Protein AF-A0A7C5LS44-F1 (afdb_monomer)

Nearest PDB structures (foldseek):
  8p2z-assembly1_C  TM=4.297E-01  e=3.591E+00  Homo sapiens

Foldseek 3Di:
DDDPVNVVVVVVVVLVPDPPDVVAACVVSVVVVVVVQVVVPWDKDWAADPVNSYTDIDTDDDDPPDDDDDDDDDD

Structure (mmCIF, N/CA/C/O backbone):
data_AF-A0A7C5LS44-F1
#
_entry.id   AF-A0A7C5LS44-F1
#
loop_
_atom_site.group_PDB
_atom_site.id
_atom_site.type_symbol
_atom_site.label_atom_id
_atom_site.label_alt_id
_atom_site.label_comp_id
_atom_site.label_asym_id
_atom_site.label_entity_id
_atom_site.label_seq_id
_atom_site.pdbx_PDB_ins_code
_atom_site.Cartn_x
_atom_site.Cartn_y
_atom_site.Cartn_z
_atom_site.occupancy
_atom_site.B_iso_or_equiv
_atom_site.auth_seq_id
_atom_site.auth_comp_id
_atom_site.auth_asym_id
_atom_site.auth_atom_id
_atom_site.pdbx_PDB_model_num
ATOM 1 N N . MET A 1 1 ? -18.878 11.938 -19.246 1.00 44.00 1 MET A N 1
ATOM 2 C CA . MET A 1 1 ? -17.670 12.778 -19.380 1.00 44.00 1 MET A CA 1
ATOM 3 C C . MET A 1 1 ? -16.788 12.419 -18.198 1.00 44.00 1 MET A C 1
ATOM 5 O O . MET A 1 1 ? -17.166 12.731 -17.083 1.00 44.00 1 MET A O 1
ATOM 9 N N . ASN A 1 2 ? -15.745 11.618 -18.409 1.00 51.16 2 ASN A N 1
ATOM 10 C CA . ASN A 1 2 ? -14.856 11.176 -17.336 1.00 51.16 2 ASN A CA 1
ATOM 11 C C . ASN A 1 2 ? -13.599 12.046 -17.424 1.00 51.16 2 ASN A C 1
ATOM 13 O O . ASN A 1 2 ? -12.670 11.698 -18.151 1.00 51.16 2 ASN A O 1
ATOM 17 N N . ASP A 1 3 ? -13.638 13.234 -16.820 1.00 70.50 3 ASP A N 1
ATOM 18 C CA . ASP A 1 3 ? -12.433 14.051 -16.698 1.00 70.50 3 ASP A CA 1
ATOM 19 C C . ASP A 1 3 ? -11.549 13.490 -15.568 1.00 70.50 3 ASP A C 1
ATOM 21 O O . ASP A 1 3 ? -12.006 12.748 -14.692 1.00 70.50 3 ASP A O 1
ATOM 25 N N . ALA A 1 4 ? -10.248 13.773 -15.619 1.00 65.31 4 ALA A N 1
ATOM 26 C CA . ALA A 1 4 ? -9.292 13.265 -14.633 1.00 65.31 4 ALA A CA 1
ATOM 27 C C . ALA A 1 4 ? -9.598 13.750 -13.198 1.00 65.31 4 ALA A C 1
ATOM 29 O O . ALA A 1 4 ? -9.191 13.112 -12.223 1.00 65.31 4 ALA A O 1
ATOM 30 N N . SER A 1 5 ? -10.344 14.848 -13.063 1.00 74.94 5 SER A N 1
ATOM 31 C CA . SER A 1 5 ? -10.743 15.443 -11.790 1.00 74.94 5 SER A CA 1
ATOM 32 C C . SER A 1 5 ? -11.797 14.584 -11.085 1.00 74.94 5 SER A C 1
ATOM 34 O O . SER A 1 5 ? -11.664 14.323 -9.892 1.00 74.94 5 SER A O 1
ATOM 36 N N . GLY A 1 6 ? -12.786 14.064 -11.820 1.00 82.88 6 GLY A N 1
ATOM 37 C CA . GLY A 1 6 ? -13.821 13.173 -11.288 1.00 82.88 6 GLY A CA 1
ATOM 38 C C . GLY A 1 6 ? -13.249 11.878 -10.708 1.00 82.88 6 GLY A C 1
ATOM 39 O O . GLY A 1 6 ? -13.536 11.533 -9.565 1.00 82.88 6 GLY A O 1
ATOM 40 N N . GLN A 1 7 ? -12.343 11.214 -11.436 1.00 84.88 7 GLN A N 1
ATOM 41 C CA . GLN A 1 7 ? -11.680 9.999 -10.933 1.00 84.88 7 GLN A CA 1
ATOM 42 C C . GLN A 1 7 ? -10.810 10.270 -9.702 1.00 84.88 7 GLN A C 1
ATOM 44 O O . GLN A 1 7 ? -10.738 9.448 -8.788 1.00 84.88 7 GLN A O 1
ATOM 49 N N . THR A 1 8 ? -10.145 11.428 -9.668 1.00 90.38 8 THR A N 1
ATOM 50 C CA . THR A 1 8 ? -9.341 11.833 -8.511 1.00 90.38 8 THR A CA 1
ATOM 51 C C . THR A 1 8 ? -10.228 12.004 -7.280 1.00 90.38 8 THR A C 1
ATOM 53 O O . THR A 1 8 ? -9.905 11.473 -6.219 1.00 90.38 8 THR A O 1
ATOM 56 N N . LEU A 1 9 ? -11.371 12.682 -7.423 1.00 93.75 9 LEU A N 1
ATOM 57 C CA . LEU A 1 9 ? -12.332 12.862 -6.335 1.00 93.75 9 LEU A CA 1
ATOM 58 C C . LEU A 1 9 ? -12.912 11.528 -5.851 1.00 93.75 9 LEU A C 1
ATOM 60 O O . LEU A 1 9 ? -12.992 11.324 -4.643 1.00 93.75 9 LEU A O 1
ATOM 64 N N . ASP A 1 10 ? -13.226 10.594 -6.750 1.00 92.62 10 ASP A N 1
ATOM 65 C CA . ASP A 1 10 ? -13.706 9.257 -6.376 1.00 92.62 10 ASP A CA 1
ATOM 66 C C . ASP A 1 10 ? -12.665 8.468 -5.568 1.00 92.62 10 ASP A C 1
ATOM 68 O O . ASP A 1 10 ? -12.999 7.775 -4.602 1.00 92.62 10 ASP A O 1
ATOM 72 N N . HIS A 1 11 ? -11.386 8.566 -5.942 1.00 90.38 11 HIS A N 1
ATOM 73 C CA . HIS A 1 11 ? -10.305 7.939 -5.186 1.00 90.38 11 HIS A CA 1
ATOM 74 C C . HIS A 1 11 ? -10.115 8.588 -3.822 1.00 90.38 11 HIS A C 1
ATOM 76 O O . HIS A 1 11 ? -10.037 7.870 -2.827 1.00 90.38 11 HIS A O 1
ATOM 82 N N . LEU A 1 12 ? -10.102 9.920 -3.758 1.00 91.50 12 LEU A N 1
ATOM 83 C CA . LEU A 1 12 ? -9.999 10.642 -2.495 1.00 91.50 12 LEU A CA 1
ATOM 84 C C . LEU A 1 12 ? -11.172 10.309 -1.571 1.00 91.50 12 LEU A C 1
ATOM 86 O O . LEU A 1 12 ? -10.934 9.964 -0.420 1.00 91.50 12 LEU A O 1
ATOM 90 N N . ALA A 1 13 ? -12.408 10.308 -2.080 1.00 93.06 13 ALA A N 1
ATOM 91 C CA . ALA A 1 13 ? -13.606 9.969 -1.315 1.00 93.06 13 ALA A CA 1
ATOM 92 C C . ALA A 1 13 ? -13.520 8.571 -0.685 1.00 93.06 13 ALA A C 1
ATOM 94 O O . ALA A 1 13 ? -13.869 8.394 0.479 1.00 93.06 13 ALA A O 1
ATOM 95 N N . ARG A 1 14 ? -13.007 7.578 -1.425 1.00 91.44 14 ARG A N 1
ATOM 96 C CA . ARG A 1 14 ? -12.789 6.224 -0.889 1.00 91.44 14 ARG A CA 1
ATOM 97 C C . ARG A 1 14 ? -11.682 6.190 0.159 1.00 91.44 14 ARG A C 1
ATOM 99 O O . ARG A 1 14 ? -11.854 5.544 1.183 1.00 91.44 14 ARG A O 1
ATOM 106 N N . LEU A 1 15 ? -10.562 6.869 -0.089 1.00 91.69 15 LEU A N 1
ATOM 107 C CA . LEU A 1 15 ? -9.415 6.876 0.823 1.00 91.69 15 LEU A CA 1
ATOM 108 C C . LEU A 1 15 ? -9.756 7.537 2.166 1.00 91.69 15 LEU A C 1
ATOM 110 O O . LEU A 1 15 ? -9.393 6.997 3.206 1.00 91.69 15 LEU A O 1
ATOM 114 N N . VAL A 1 16 ? -10.497 8.650 2.159 1.00 90.56 16 VAL A N 1
ATOM 115 C CA . VAL A 1 16 ? -10.897 9.351 3.396 1.00 90.56 16 VAL A CA 1
ATOM 116 C C . VAL A 1 16 ? -12.056 8.678 4.138 1.00 90.56 16 VAL A C 1
ATOM 118 O O . VAL A 1 16 ? -12.337 9.043 5.274 1.00 90.56 16 VAL A O 1
ATOM 121 N N . ALA A 1 17 ? -12.739 7.709 3.519 1.00 91.94 17 ALA A N 1
ATOM 122 C CA . ALA A 1 17 ? -13.812 6.950 4.163 1.00 91.94 17 ALA A CA 1
ATOM 123 C C . ALA A 1 17 ? -13.292 5.850 5.106 1.00 91.94 17 ALA A C 1
ATOM 125 O O . ALA A 1 17 ? -14.060 5.332 5.918 1.00 91.94 17 ALA A O 1
ATOM 126 N N . PHE A 1 18 ? -12.009 5.482 5.016 1.00 90.69 18 PHE A N 1
ATOM 127 C CA . PHE A 1 18 ? -11.398 4.577 5.986 1.00 90.69 18 PHE A CA 1
ATOM 128 C C . PHE A 1 18 ? -11.131 5.321 7.302 1.00 90.69 18 PHE A C 1
ATOM 130 O O . PHE A 1 18 ? -10.599 6.432 7.269 1.00 90.69 18 PHE A O 1
ATOM 137 N N . PRO A 1 19 ? -11.449 4.728 8.467 1.00 80.62 19 PRO A N 1
ATOM 138 C CA . PRO A 1 19 ? -11.103 5.328 9.748 1.00 80.62 19 PRO A CA 1
ATOM 139 C C . PRO A 1 19 ? -9.576 5.423 9.870 1.00 80.62 19 PRO A C 1
ATOM 141 O O . PRO A 1 19 ? -8.881 4.412 9.898 1.00 80.62 19 PRO A O 1
ATOM 144 N N . SER A 1 20 ? -9.051 6.647 9.925 1.00 64.81 20 SER A N 1
ATOM 145 C CA . SER A 1 20 ? -7.613 6.943 10.018 1.00 64.81 20 SER A CA 1
ATOM 146 C C . SER A 1 20 ? -7.181 7.370 11.425 1.00 64.81 20 SER A C 1
ATOM 148 O O . SER A 1 20 ? -6.148 8.014 11.612 1.00 64.81 20 SER A O 1
ATOM 150 N N . VAL A 1 21 ? -7.955 7.007 12.453 1.00 76.00 21 VAL A N 1
ATOM 151 C CA . VAL A 1 21 ? -7.557 7.240 13.845 1.00 76.00 21 VAL A CA 1
ATOM 152 C C . VAL A 1 21 ? -6.286 6.438 14.115 1.00 76.00 21 VAL A C 1
ATOM 154 O O . VAL A 1 21 ? -6.263 5.220 13.985 1.00 76.00 21 VAL A O 1
ATOM 157 N N . SER A 1 22 ? -5.205 7.121 14.498 1.00 70.12 22 SER A N 1
ATOM 158 C CA . SER A 1 22 ? -3.879 6.503 14.645 1.00 70.12 22 SER A CA 1
ATOM 159 C C . SER A 1 22 ? -3.833 5.354 15.667 1.00 70.12 22 SER A C 1
ATOM 161 O O . SER A 1 22 ? -2.959 4.499 15.579 1.00 70.12 22 SER A O 1
ATOM 163 N N . ALA A 1 23 ? -4.781 5.263 16.601 1.00 74.69 23 ALA A N 1
ATOM 164 C CA . ALA A 1 23 ? -4.883 4.121 17.514 1.00 74.69 23 ALA A CA 1
ATOM 165 C C . ALA A 1 23 ? -5.430 2.845 16.842 1.00 74.69 23 ALA A C 1
ATOM 167 O O . ALA A 1 23 ? -5.142 1.741 17.302 1.00 74.69 23 ALA A O 1
ATOM 168 N N . ASP A 1 24 ? -6.167 2.988 15.742 1.00 83.00 24 ASP A N 1
ATOM 169 C CA . ASP A 1 24 ? -6.883 1.895 15.099 1.00 83.00 24 ASP A CA 1
ATOM 170 C C . ASP A 1 24 ? -6.050 1.233 13.999 1.00 83.00 24 ASP A C 1
ATOM 172 O O . ASP A 1 24 ? -5.048 1.762 13.496 1.00 83.00 24 ASP A O 1
ATOM 176 N N . SER A 1 25 ? -6.465 0.029 13.620 1.00 89.38 25 SER A N 1
ATOM 177 C CA . SER A 1 25 ? -5.836 -0.698 12.526 1.00 89.38 25 SER A CA 1
ATOM 178 C C . SER A 1 25 ? -6.048 0.014 11.187 1.00 89.38 25 SER A C 1
ATOM 180 O O . SER A 1 25 ? -7.172 0.379 10.851 1.00 89.38 25 SER A O 1
ATOM 182 N N . ASN A 1 26 ? -4.988 0.141 10.380 1.00 93.00 26 ASN A N 1
ATOM 183 C CA . ASN A 1 26 ? -5.091 0.673 9.014 1.00 93.00 26 ASN A CA 1
ATOM 184 C C . ASN A 1 26 ? -5.192 -0.428 7.939 1.00 93.00 26 ASN A C 1
ATOM 186 O O . ASN A 1 26 ? -5.137 -0.129 6.746 1.00 93.00 26 ASN A O 1
ATOM 190 N N . LEU A 1 27 ? -5.336 -1.700 8.330 1.00 94.31 27 LEU A N 1
ATOM 191 C CA . LEU A 1 27 ? -5.222 -2.828 7.400 1.00 94.31 27 LEU A CA 1
ATOM 192 C C . LEU A 1 27 ? -6.285 -2.805 6.296 1.00 94.31 27 LEU A C 1
ATOM 194 O O . LEU A 1 27 ? -5.959 -3.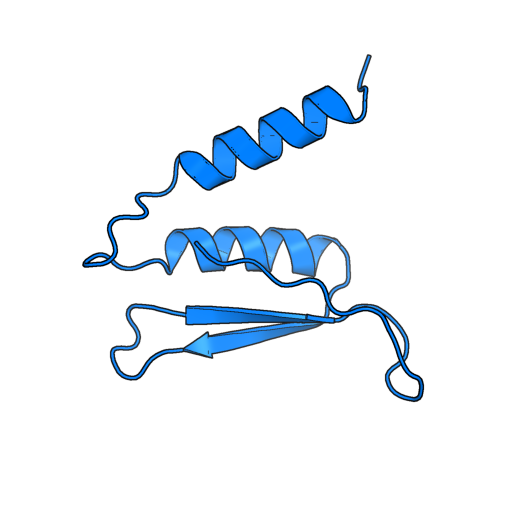115 5.158 1.00 94.31 27 LEU A O 1
ATOM 198 N N . ALA A 1 28 ? -7.508 -2.349 6.583 1.00 93.25 28 ALA A N 1
ATOM 199 C CA . ALA A 1 28 ? -8.556 -2.221 5.566 1.00 93.25 28 ALA A CA 1
ATOM 200 C C . ALA A 1 28 ? -8.183 -1.216 4.456 1.00 93.25 28 ALA A C 1
ATOM 202 O O . ALA A 1 28 ? -8.421 -1.470 3.273 1.00 93.25 28 ALA A O 1
ATOM 203 N N . LEU A 1 29 ? -7.548 -0.097 4.826 1.00 94.12 29 LEU A N 1
ATOM 204 C CA . LEU A 1 29 ? -7.008 0.870 3.868 1.00 94.12 29 LEU A CA 1
ATOM 205 C C . LEU A 1 29 ? -5.858 0.249 3.062 1.00 94.12 29 LEU A C 1
ATOM 207 O O . LEU A 1 29 ? -5.803 0.395 1.841 1.00 94.12 29 LEU A O 1
ATOM 211 N N . ILE A 1 30 ? -4.965 -0.484 3.730 1.00 95.56 30 ILE A N 1
ATOM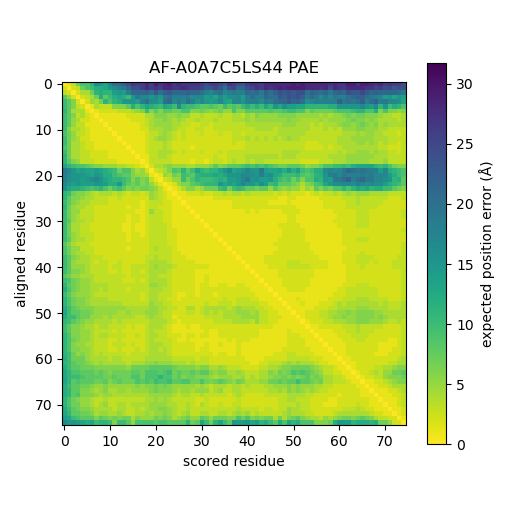 212 C CA . ILE A 1 30 ? -3.837 -1.173 3.091 1.00 95.56 30 ILE A CA 1
ATOM 213 C C . ILE A 1 30 ? -4.313 -2.232 2.093 1.00 95.56 30 ILE A C 1
ATOM 215 O O . ILE A 1 30 ? -3.782 -2.302 0.985 1.00 95.56 30 ILE A O 1
ATOM 219 N N . ASP A 1 31 ? -5.336 -3.013 2.439 1.00 95.88 31 ASP A N 1
ATOM 220 C CA . ASP A 1 31 ? -5.951 -4.006 1.558 1.00 95.88 31 ASP A CA 1
ATOM 221 C C . ASP A 1 31 ? -6.503 -3.350 0.290 1.00 95.88 31 ASP A C 1
ATOM 223 O O . ASP A 1 31 ? -6.224 -3.805 -0.824 1.00 95.88 31 ASP A O 1
ATOM 227 N N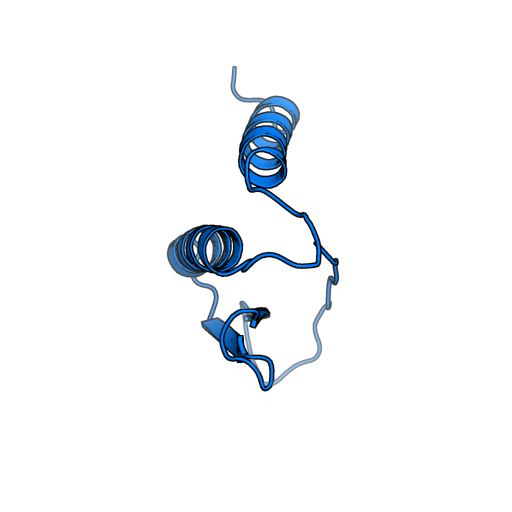 . TYR A 1 32 ? -7.223 -2.237 0.450 1.00 95.56 32 TYR A N 1
ATOM 228 C CA . TYR A 1 32 ? -7.777 -1.480 -0.667 1.00 95.56 32 TYR A CA 1
ATOM 229 C C . TYR A 1 32 ? -6.687 -0.926 -1.595 1.00 95.56 32 TYR A C 1
ATOM 231 O O . TYR A 1 32 ? -6.743 -1.137 -2.810 1.00 95.56 32 TYR A O 1
ATOM 239 N N . VAL A 1 33 ? -5.678 -0.243 -1.041 1.00 95.75 33 VAL A N 1
ATOM 240 C CA . VAL A 1 33 ? -4.596 0.361 -1.838 1.00 95.75 33 VAL A CA 1
ATOM 241 C C . VAL A 1 33 ? -3.758 -0.717 -2.525 1.00 95.75 33 VAL A C 1
ATOM 243 O O . VAL A 1 33 ? -3.433 -0.577 -3.705 1.00 95.75 33 VAL A O 1
ATOM 246 N N . GLN A 1 34 ? -3.460 -1.826 -1.841 1.00 97.50 34 GLN A N 1
ATOM 247 C CA . GLN A 1 34 ? -2.749 -2.947 -2.450 1.00 97.50 34 GLN A CA 1
ATOM 248 C C . GLN A 1 34 ? -3.523 -3.510 -3.645 1.00 97.50 34 GLN A C 1
ATOM 250 O O . GLN A 1 34 ? -2.944 -3.644 -4.723 1.00 97.50 34 GLN A O 1
ATOM 255 N N . ALA A 1 35 ? -4.815 -3.814 -3.481 1.00 97.44 35 ALA A N 1
ATOM 256 C CA . ALA A 1 35 ? -5.633 -4.354 -4.565 1.00 97.44 35 ALA A CA 1
ATOM 257 C C . ALA A 1 35 ? -5.697 -3.384 -5.757 1.00 97.44 35 ALA A C 1
ATOM 259 O O . ALA A 1 35 ? -5.567 -3.794 -6.913 1.00 97.44 35 ALA A O 1
ATOM 260 N N . PHE A 1 36 ? -5.831 -2.084 -5.480 1.00 96.06 36 PHE A N 1
ATOM 261 C CA . PHE A 1 36 ? -5.849 -1.036 -6.498 1.00 96.06 36 PHE A CA 1
ATOM 262 C C . PHE A 1 36 ? -4.556 -0.977 -7.329 1.00 96.06 36 PHE A C 1
ATOM 264 O O . PHE A 1 36 ? -4.621 -0.827 -8.556 1.00 96.06 36 PHE A O 1
ATOM 271 N N . LEU A 1 37 ? -3.398 -1.090 -6.671 1.00 96.88 37 LEU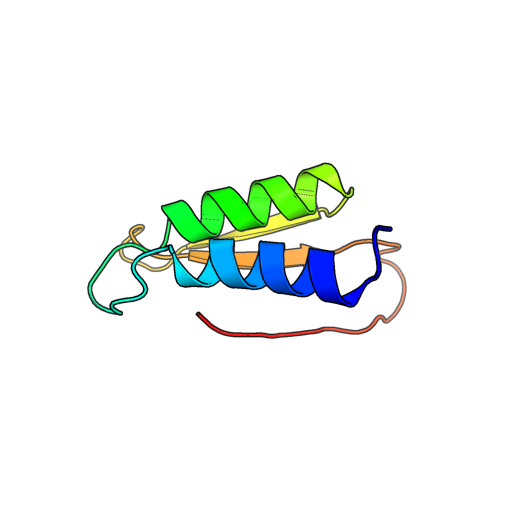 A N 1
ATOM 272 C CA . LEU A 1 37 ? -2.074 -1.056 -7.296 1.00 96.88 37 LEU A CA 1
ATOM 273 C C . LEU A 1 37 ? -1.763 -2.357 -8.049 1.00 96.88 37 LEU A C 1
ATOM 275 O O . LEU A 1 37 ? -1.315 -2.310 -9.195 1.00 96.88 37 LEU A O 1
ATOM 279 N N . GLN A 1 38 ? -2.061 -3.516 -7.457 1.00 98.12 38 GLN A N 1
ATOM 280 C CA . GLN A 1 38 ? -1.862 -4.824 -8.094 1.00 98.12 38 GLN A CA 1
ATOM 281 C C . GLN A 1 38 ? -2.689 -4.961 -9.377 1.00 98.12 38 GLN A C 1
ATOM 283 O O . GLN A 1 38 ? -2.169 -5.409 -10.397 1.00 98.12 38 GLN A O 1
ATOM 288 N N . ALA A 1 39 ? -3.936 -4.473 -9.378 1.00 97.56 39 ALA A N 1
ATOM 289 C CA . ALA A 1 39 ? -4.779 -4.432 -10.576 1.00 97.56 39 ALA A CA 1
ATOM 290 C C . ALA A 1 39 ? -4.189 -3.581 -11.723 1.00 97.56 39 ALA A C 1
ATOM 292 O O . ALA A 1 39 ? -4.656 -3.667 -12.856 1.00 97.56 39 ALA A O 1
ATOM 293 N N . ARG A 1 40 ? -3.171 -2.755 -11.444 1.00 96.88 40 ARG A N 1
ATOM 294 C CA . ARG A 1 40 ? -2.463 -1.897 -12.408 1.00 96.88 40 ARG A CA 1
ATOM 295 C C . ARG A 1 40 ? -1.036 -2.366 -12.704 1.00 96.88 40 ARG A C 1
ATOM 297 O O . ARG A 1 40 ? -0.285 -1.637 -13.342 1.00 96.88 40 ARG A O 1
ATOM 304 N N . GLY A 1 41 ? -0.667 -3.571 -12.268 1.00 97.38 41 GLY A N 1
ATOM 305 C CA . GLY A 1 41 ? 0.623 -4.185 -12.591 1.00 97.38 41 GLY A CA 1
ATOM 306 C C . GLY A 1 41 ? 1.784 -3.748 -11.699 1.00 97.38 41 GLY A C 1
ATOM 307 O O . GLY A 1 41 ? 2.938 -3.937 -12.076 1.00 97.38 41 GLY A O 1
ATOM 308 N N . PHE A 1 42 ? 1.503 -3.169 -10.530 1.00 98.12 42 PHE A N 1
ATOM 309 C CA . PHE A 1 42 ? 2.541 -2.926 -9.533 1.00 98.12 42 PHE A CA 1
ATOM 310 C C . PHE A 1 42 ? 2.911 -4.223 -8.805 1.00 98.12 42 PHE A C 1
ATOM 312 O O . PHE A 1 42 ? 2.039 -4.982 -8.376 1.00 98.12 42 PHE A O 1
ATOM 319 N N . GLU A 1 43 ? 4.206 -4.417 -8.582 1.00 97.75 43 GLU A N 1
ATOM 320 C CA . GLU A 1 43 ? 4.716 -5.282 -7.523 1.00 97.75 43 GLU A CA 1
ATOM 321 C C . GLU A 1 43 ? 4.561 -4.533 -6.194 1.00 97.75 43 GLU A C 1
ATOM 323 O O . GLU A 1 43 ? 5.031 -3.401 -6.061 1.00 97.75 43 GLU A O 1
ATOM 328 N N . VAL A 1 44 ? 3.852 -5.122 -5.228 1.00 98.19 44 VAL A N 1
ATOM 329 C CA . VAL A 1 44 ? 3.497 -4.462 -3.964 1.00 98.19 44 VAL A CA 1
ATOM 330 C C . VAL A 1 44 ? 3.999 -5.285 -2.784 1.00 98.19 44 VAL A C 1
ATOM 332 O O . VAL A 1 44 ? 3.655 -6.457 -2.648 1.00 98.19 44 VAL A O 1
ATOM 335 N N . HIS A 1 45 ? 4.753 -4.641 -1.898 1.00 97.56 45 HIS A N 1
ATOM 336 C CA . HIS A 1 45 ? 5.244 -5.201 -0.646 1.00 97.56 45 HIS A CA 1
ATOM 337 C C . HIS A 1 45 ? 4.579 -4.505 0.541 1.00 97.56 45 HIS A C 1
ATOM 339 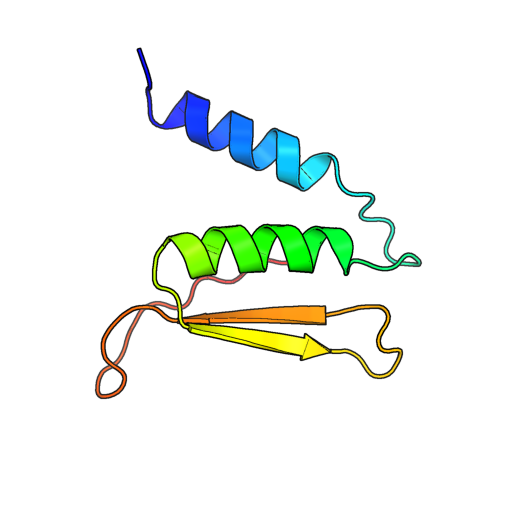O O . HIS A 1 45 ? 4.600 -3.276 0.646 1.00 97.56 45 HIS A O 1
ATOM 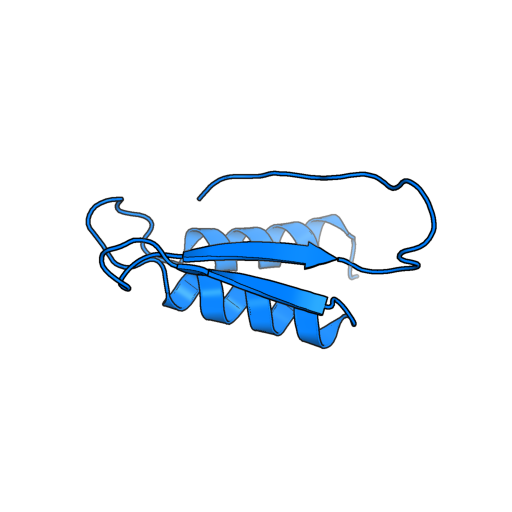345 N N . ARG A 1 46 ? 4.017 -5.297 1.461 1.00 97.00 46 ARG A N 1
ATOM 346 C CA . ARG A 1 46 ? 3.567 -4.802 2.766 1.00 97.00 46 ARG A CA 1
ATOM 347 C C . ARG A 1 46 ? 4.744 -4.675 3.714 1.00 97.00 46 ARG A C 1
ATOM 349 O O . ARG A 1 46 ? 5.585 -5.565 3.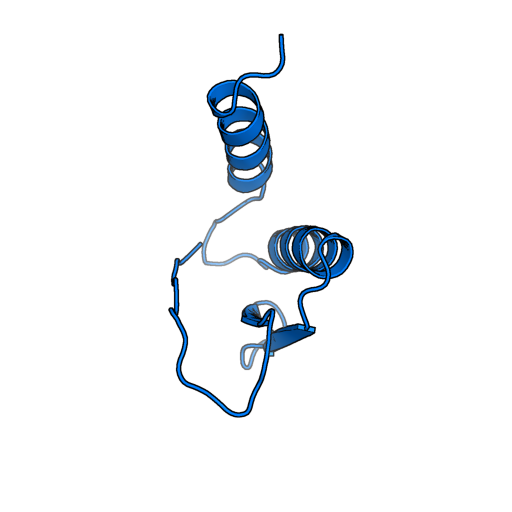784 1.00 97.00 46 ARG A O 1
ATOM 356 N N . ILE A 1 47 ? 4.739 -3.597 4.483 1.00 97.06 47 ILE A N 1
ATOM 357 C CA . ILE A 1 47 ? 5.699 -3.340 5.552 1.00 97.06 47 ILE A CA 1
ATOM 358 C C . ILE A 1 47 ? 4.895 -3.300 6.857 1.00 97.06 47 ILE A C 1
ATOM 360 O O . ILE A 1 47 ? 4.373 -2.236 7.195 1.00 97.06 47 ILE A O 1
ATOM 364 N N . PRO A 1 48 ? 4.691 -4.444 7.534 1.00 96.25 48 PRO A N 1
ATOM 365 C CA . PRO A 1 48 ? 3.938 -4.487 8.782 1.00 96.25 48 PRO A CA 1
ATOM 366 C C . PRO A 1 48 ? 4.710 -3.806 9.916 1.00 96.25 48 PRO A C 1
ATOM 368 O O . PRO A 1 48 ? 5.943 -3.818 9.940 1.00 96.25 48 PRO A O 1
ATOM 371 N N . ASP A 1 49 ? 3.982 -3.228 10.867 1.00 94.44 49 ASP A N 1
ATOM 372 C CA . ASP A 1 49 ? 4.552 -2.797 12.139 1.00 94.44 49 ASP A CA 1
ATOM 373 C C . ASP A 1 49 ? 4.728 -3.983 13.106 1.00 94.44 49 ASP A C 1
ATOM 375 O O . ASP A 1 49 ? 4.352 -5.121 12.820 1.00 94.44 49 ASP A O 1
ATOM 379 N N . ALA A 1 50 ? 5.296 -3.719 14.285 1.00 95.56 50 ALA A N 1
ATOM 380 C CA . ALA A 1 50 ? 5.505 -4.753 15.299 1.00 95.56 50 ALA A CA 1
ATOM 381 C C . ALA A 1 50 ? 4.195 -5.294 15.904 1.00 95.56 50 ALA A C 1
ATOM 383 O O . ALA A 1 50 ? 4.193 -6.389 16.461 1.00 95.56 50 ALA A O 1
ATOM 384 N N . THR A 1 51 ? 3.095 -4.534 15.822 1.00 93.25 51 THR A N 1
ATOM 385 C CA . THR A 1 51 ? 1.789 -4.956 16.351 1.00 93.25 51 THR A CA 1
ATOM 386 C C . THR A 1 51 ? 1.035 -5.860 15.378 1.00 93.25 51 THR A C 1
ATOM 388 O O . THR A 1 51 ? 0.138 -6.590 15.788 1.00 93.25 51 THR A O 1
ATOM 391 N N . GLY A 1 52 ? 1.377 -5.807 14.087 1.00 92.56 52 GLY A N 1
ATOM 392 C CA . GLY A 1 52 ? 0.638 -6.458 13.012 1.00 92.56 52 GLY A CA 1
ATOM 393 C C . GLY A 1 52 ? -0.700 -5.785 12.701 1.00 92.56 52 GLY A C 1
ATOM 394 O O . GLY A 1 52 ? -1.394 -6.218 11.786 1.00 92.56 52 GLY A O 1
ATOM 395 N N . HIS A 1 53 ? -1.079 -4.732 13.431 1.00 92.19 53 HIS A N 1
ATOM 396 C CA . HIS A 1 53 ? -2.333 -4.007 13.225 1.00 92.19 53 HIS A CA 1
ATOM 397 C C . HIS A 1 53 ? -2.167 -2.843 12.254 1.00 92.19 53 HIS A C 1
ATOM 399 O O . HIS A 1 53 ? -3.168 -2.267 11.816 1.00 92.19 53 HIS A O 1
ATOM 405 N N . LYS A 1 54 ? -0.927 -2.491 11.905 1.00 92.69 54 LYS A N 1
ATOM 406 C CA . LYS A 1 54 ? -0.634 -1.468 10.912 1.00 92.69 54 LYS A CA 1
ATOM 407 C C . LYS A 1 54 ? 0.345 -1.979 9.875 1.00 92.69 54 LYS A C 1
ATOM 409 O O . LYS A 1 54 ? 1.198 -2.820 10.145 1.00 92.69 54 LYS A O 1
ATOM 414 N N . ALA A 1 55 ? 0.245 -1.422 8.680 1.00 95.56 55 ALA A N 1
ATOM 415 C CA . ALA A 1 55 ? 1.240 -1.622 7.647 1.00 95.56 55 ALA A CA 1
ATOM 416 C C . ALA A 1 55 ? 1.415 -0.360 6.802 1.00 95.56 55 ALA A C 1
ATOM 418 O O . ALA A 1 55 ? 0.507 0.463 6.691 1.00 95.56 55 ALA A O 1
ATOM 419 N N . GLY A 1 56 ? 2.590 -0.227 6.196 1.00 95.50 56 GLY A N 1
ATOM 420 C CA . GLY A 1 56 ? 2.818 0.603 5.018 1.00 95.50 56 GLY A CA 1
ATOM 421 C C . GLY A 1 56 ? 2.861 -0.248 3.748 1.00 95.50 56 GLY A C 1
ATOM 422 O O . GLY A 1 56 ? 2.891 -1.481 3.808 1.00 95.50 56 GLY A O 1
ATOM 423 N N . LEU A 1 57 ? 2.904 0.414 2.592 1.00 97.06 57 LEU A N 1
ATOM 424 C CA . LEU A 1 57 ? 3.096 -0.227 1.293 1.00 97.06 57 LEU A CA 1
ATOM 425 C C . LEU A 1 57 ? 4.310 0.367 0.581 1.00 97.06 57 LEU A C 1
ATOM 427 O O . LEU A 1 57 ? 4.457 1.584 0.502 1.00 97.06 57 LEU A O 1
ATOM 431 N N . PHE A 1 58 ? 5.134 -0.503 0.006 1.00 97.19 58 PHE A N 1
ATOM 432 C CA . PHE A 1 58 ? 6.103 -0.149 -1.022 1.00 97.19 58 PHE A CA 1
ATOM 433 C C . PHE A 1 58 ? 5.654 -0.784 -2.334 1.00 97.19 58 PHE A C 1
ATOM 435 O O . PHE A 1 58 ? 5.508 -2.002 -2.412 1.00 97.19 58 PHE A O 1
ATOM 442 N N . ALA A 1 59 ? 5.403 0.034 -3.352 1.00 97.62 59 ALA A N 1
ATOM 443 C CA . ALA A 1 59 ? 4.901 -0.429 -4.637 1.00 97.62 59 ALA A CA 1
ATOM 444 C C . ALA A 1 59 ? 5.792 0.061 -5.772 1.00 97.62 59 ALA A C 1
ATOM 446 O O . ALA A 1 59 ? 6.139 1.241 -5.837 1.00 97.62 59 ALA A O 1
ATOM 447 N N . ARG A 1 60 ? 6.134 -0.843 -6.687 1.00 97.00 60 ARG A N 1
ATOM 448 C CA . ARG A 1 60 ? 7.001 -0.564 -7.826 1.00 97.00 60 ARG A CA 1
ATOM 449 C C . ARG A 1 60 ? 6.352 -1.022 -9.125 1.00 97.00 60 ARG A C 1
ATOM 451 O O . ARG A 1 60 ? 5.762 -2.093 -9.198 1.00 97.00 60 ARG A O 1
ATOM 458 N N . ILE A 1 61 ? 6.514 -0.213 -10.166 1.00 96.94 61 ILE A N 1
ATOM 459 C CA . ILE A 1 61 ? 6.190 -0.566 -11.548 1.00 96.94 61 ILE A CA 1
ATOM 460 C C . ILE A 1 61 ? 7.379 -0.202 -12.439 1.00 96.94 61 ILE A C 1
ATOM 462 O O . ILE A 1 61 ? 8.034 0.818 -12.223 1.00 96.94 61 ILE A O 1
ATOM 466 N N . GLY A 1 62 ? 7.671 -1.045 -13.428 1.00 95.19 62 GLY A N 1
ATOM 467 C CA . GLY A 1 62 ? 8.767 -0.836 -14.375 1.00 95.19 62 GLY A CA 1
ATOM 468 C C . GLY A 1 62 ? 10.094 -1.533 -14.018 1.00 95.19 62 GLY A C 1
ATOM 469 O O . GLY A 1 62 ? 10.176 -2.297 -13.048 1.00 95.19 62 GLY A O 1
ATOM 470 N N . PRO A 1 63 ? 11.142 -1.312 -14.835 1.00 93.94 63 PRO A N 1
ATOM 471 C CA . PRO A 1 63 ? 12.410 -2.045 -14.764 1.00 93.94 63 PRO A CA 1
ATOM 472 C C . PRO A 1 63 ? 13.153 -1.853 -13.435 1.00 93.94 63 PRO A C 1
ATOM 474 O O . PRO A 1 63 ? 13.041 -0.807 -12.801 1.00 93.94 63 PRO A O 1
ATOM 477 N N . GLY A 1 64 ? 13.899 -2.873 -13.001 1.00 91.56 64 GLY A N 1
ATOM 478 C CA . GLY A 1 64 ? 14.626 -2.873 -11.714 1.00 91.56 64 GLY A CA 1
ATOM 479 C C . GLY A 1 64 ? 16.113 -2.599 -11.827 1.00 91.56 64 GLY A C 1
ATOM 480 O O . GLY A 1 64 ? 16.818 -2.601 -10.828 1.00 91.56 64 GLY A O 1
ATOM 481 N N . ASP A 1 65 ? 16.573 -2.393 -13.052 1.00 95.00 65 ASP A N 1
ATOM 482 C CA . ASP A 1 65 ? 17.965 -2.230 -13.448 1.00 95.00 65 ASP A CA 1
ATOM 483 C C . ASP A 1 65 ? 18.360 -0.757 -13.627 1.00 95.00 65 ASP A C 1
ATOM 485 O O . ASP A 1 65 ? 19.471 -0.463 -14.063 1.00 95.00 65 ASP A O 1
ATOM 489 N N . ARG A 1 66 ? 17.450 0.180 -13.331 1.00 95.19 66 ARG A N 1
ATOM 490 C CA . ARG A 1 66 ? 17.639 1.610 -13.587 1.00 95.19 66 ARG A CA 1
ATOM 491 C C . ARG A 1 66 ? 16.994 2.494 -12.516 1.00 95.19 66 ARG A C 1
ATOM 493 O O . ARG A 1 66 ? 16.032 2.065 -11.877 1.00 95.19 66 ARG A O 1
ATOM 500 N N . PRO A 1 67 ? 17.478 3.737 -12.342 1.00 96.12 67 PRO A N 1
ATOM 501 C CA . PRO A 1 67 ? 16.844 4.719 -11.466 1.00 96.12 67 PRO A CA 1
ATOM 502 C C . PRO A 1 67 ? 15.400 5.039 -11.878 1.00 96.12 67 PRO A C 1
ATOM 504 O O . PRO A 1 67 ? 15.037 4.937 -13.050 1.00 96.12 67 PRO A O 1
ATOM 507 N N . GLY A 1 68 ? 14.594 5.488 -10.915 1.00 94.12 68 GLY A N 1
ATOM 508 C CA . GLY A 1 68 ? 13.200 5.882 -11.119 1.00 94.12 68 GLY A CA 1
ATOM 509 C C . GLY A 1 68 ? 12.788 7.058 -10.234 1.00 94.12 68 GLY A C 1
ATOM 510 O O . GLY A 1 68 ? 13.625 7.693 -9.595 1.00 94.12 68 GLY A O 1
ATOM 511 N N . VAL A 1 69 ? 11.486 7.336 -10.192 1.00 96.44 69 VAL A N 1
ATOM 512 C CA . VAL A 1 69 ? 10.886 8.351 -9.314 1.00 96.44 69 VAL A CA 1
ATOM 513 C C . VAL A 1 69 ? 10.195 7.647 -8.152 1.00 96.44 69 VAL A C 1
ATOM 515 O O . VAL A 1 69 ? 9.400 6.735 -8.374 1.00 96.44 69 VAL A O 1
ATOM 518 N N . LEU A 1 70 ? 10.475 8.085 -6.924 1.00 95.25 70 LEU A N 1
ATOM 519 C CA . LEU A 1 70 ? 9.760 7.639 -5.732 1.00 95.25 70 LEU A CA 1
ATOM 520 C C . LEU A 1 70 ? 8.780 8.727 -5.296 1.00 95.25 70 LEU A C 1
ATOM 522 O O . LEU A 1 70 ? 9.185 9.850 -5.003 1.00 95.25 70 LEU A O 1
ATOM 526 N N . LEU A 1 71 ? 7.499 8.375 -5.234 1.00 95.69 71 LEU A N 1
ATOM 527 C CA . LEU A 1 71 ? 6.460 9.199 -4.625 1.00 95.69 71 LEU A CA 1
ATOM 528 C C . LEU A 1 71 ? 6.133 8.605 -3.256 1.00 95.69 71 LEU A C 1
ATOM 530 O O . LEU A 1 71 ? 5.950 7.392 -3.146 1.00 95.69 71 LEU A O 1
ATOM 534 N N . SER A 1 72 ? 6.065 9.440 -2.221 1.00 94.31 72 SER A N 1
ATOM 535 C CA . SER A 1 72 ? 5.688 9.013 -0.874 1.00 94.31 72 SER A CA 1
ATOM 536 C C . SER A 1 72 ? 4.503 9.816 -0.350 1.00 94.31 72 SER A C 1
ATOM 538 O O . SER A 1 72 ? 4.251 10.947 -0.765 1.00 94.31 72 SER A O 1
ATOM 540 N N . GLY A 1 73 ? 3.763 9.200 0.564 1.00 89.38 73 GLY A N 1
ATOM 541 C CA . GLY A 1 73 ? 2.652 9.801 1.284 1.00 89.38 73 GLY A CA 1
ATOM 542 C C . GLY A 1 73 ? 2.408 9.028 2.575 1.00 89.38 73 GLY A C 1
ATOM 543 O O . GLY A 1 73 ? 2.861 7.890 2.715 1.00 89.38 73 GLY A O 1
ATOM 544 N N . HIS A 1 74 ? 1.714 9.653 3.518 1.00 85.19 74 HIS A N 1
ATOM 545 C CA . HIS A 1 74 ? 1.320 9.043 4.783 1.00 85.19 74 HIS A CA 1
ATOM 546 C C . HIS A 1 74 ? -0.195 9.143 4.960 1.00 85.19 74 HIS A C 1
ATOM 548 O O . HIS A 1 74 ? -0.834 10.045 4.414 1.00 85.19 74 HIS A O 1
ATOM 554 N N . THR A 1 75 ? -0.745 8.203 5.718 1.00 66.88 75 THR A N 1
ATOM 555 C CA . THR A 1 75 ? -2.174 8.082 6.028 1.00 66.88 75 THR A CA 1
ATOM 556 C C . THR A 1 75 ? -2.421 8.421 7.480 1.00 66.88 75 THR A C 1
ATOM 558 O O . THR A 1 75 ? -1.639 7.890 8.304 1.00 66.88 75 THR A O 1
#

Solvent-accessible surface area (backbone atoms only — not comparable to full-atom values): 4924 Å² total; per-residue (Å²): 136,88,52,75,63,60,58,49,49,55,51,49,55,57,61,70,68,44,76,71,57,85,91,53,58,41,49,71,56,48,53,50,52,49,53,60,40,46,78,70,66,31,54,73,43,78,46,65,48,97,82,67,45,38,59,50,78,52,73,48,72,80,77,88,90,59,91,82,85,86,86,86,86,87,129

Radius of gyration: 14.2 Å; Cα contacts (8 Å, |Δi|>4): 55; chains: 1; bounding box: 36×22×37 Å

Secondary structure (DSSP, 8-state):
---HHHHHHHHHHHHHTS---TTS--HHHHHHHHHHHHTTT-EEEEEE-TTSS-EEEEEE-S-SSS---------

Sequence (75 aa):
MNDASGQTLDHLARLVAFPSVSADSNLALIDYVQAFLQARGFEVHRIPDATGHKAGLFARIGPGDRPGVLLSGHT

pLDDT: mean 90.12, std 10.82, range [44.0, 98.19]

Mean predicted aligned error: 4.99 Å

=== Feature glossary ===
Each block in this record encodes a different view of the same protein. In brief:

Predicted aligned error. PAE(i, j) answers: if I align the predicted and true structures on residue i, how far off (in Å) do I expect residue j to be? A block-diagonal PAE matrix with low values on the blocks and high values off-diagonal is the signature of a multi-domain protein with confidently predicted domains but uncertain inter-domain orientation.

Contact-map, Ramachandran, and PAE plots. Plot images: a contact map (which residues are close in 3D, as an N×N binary image), a Ramachandran scatter (backbone torsion angles, revealing secondary-structure composition at a glance), and — for AlphaFold structures — a PAE heatmap (pairwise prediction confidence).

Backbone torsions (φ/ψ). φ (phi) and ψ (psi) are the two rotatable backbone dihedrals per residue: φ is the C(i-1)–N–Cα–C torsion, ψ is the N–Cα–C–N(i+1) torsion, both in degrees on (−180°, 180°]. α-helical residues cluster near (−60°, −45°); β-strand residues near (−120°, +130°). A Ramachandran plot is simply a scatter of (φ, ψ) for every residue.

Foldseek 3Di. A 3Di character summarizes, for each residue, the relative orientation of the Cα frame of its nearest spatial neighbor. Because it encodes fold topology rather than chemistry, 3Di alignments detect remote structural similarity that sequence alignment misses.

Radius of gyration, Cα contacts, bounding box. Three whole-structure scalars: the radius of gyration (RMS distance of Cα from centroid, in Å), the count of Cα–Cα contacts (pairs closer than 8 Å and separated by more than four residues in sequence — i.e. tertiary, not local, contacts), and the bounding-box dimensions. Together they distinguish compact globular folds from extended fibres or disordered chains.

Sequence. Sequence gives the chain of amino acids in standard one-letter code (A=alanine, C=cysteine, …, Y=tyrosine), read N→C. It is the only feature that is directly encoded by the gene; all structural features are derived from the folded form of this sequence.

mmCIF coordinates. Atomic coordinates in PDBx/mmCIF format — the same representation the Protein Data Bank distributes. Each line of the _atom_site loop places one backbone atom in Cartesian space (units: ångströms, origin: arbitrary).

Secondary structure (3-state, P-SEA). Three-state secondary structure (P-SEA) collapses the eight DSSP classes into helix (a), strand (b), and coil (c). P-SEA assigns these from Cα geometry alone — distances and angles — without requiring backbone oxygens, so it works on any Cα trace.

InterPro / GO / CATH / organism. Functional annotations link the protein to curated databases. InterPro entries identify conserved domains and families by matching the sequence against member-database 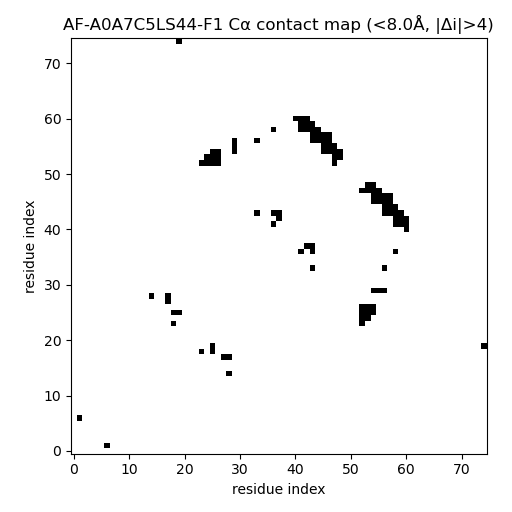signatures (Pfam, PROSITE, CDD, …). Gene Ontology (GO) terms describe molecular function, biological process, and cellular component in a controlled vocabulary. CATH 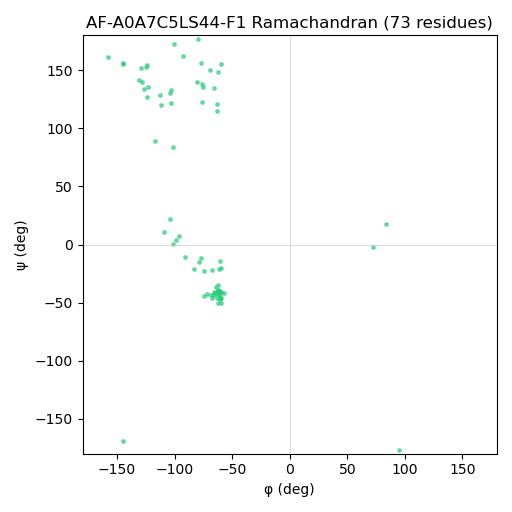places the structure in a hierarchical fold classification (Class/Architecture/Topology/Homologous-superfamily). The organism is the source species.

B-factor. B-factor (Debye–Waller factor) reflects atomic displacement in the crystal lattice. It is an experimental observable (units Å²), not a prediction; low values mean the atom is pinned down, high values mean it moves or is heterogeneous across the crystal.

Rendered structure images. Structure images are PyMOL renders from six orthogonal camera directions. Cartoon representation draws helices as coils and strands as arrows; sticks shows the backbone as bonds; surface shows the solvent-excluded envelope. Rainbow coloring maps sequence position to hue (blue→red, N→C); chain coloring assigns a distinct color per polypeptide.

Solvent-accessible surface area. Solvent-accessible surface area (SASA) is the area in Å² traced out by the centre of a 1.4 Å probe sphere (a water molecule) rolled over the protein's van der Waals surface (Shrake–Rupley / Lee–Richards construction). Buried residues have near-zero SASA; fully exposed residues can exceed 200 Å². The total SASA scales roughly with the number of surface residues.

Secondary structure (8-state, DSSP). The SS8 string is DSSP's per-residue secondary-structure call. α-helix (H) means an i→i+4 H-bond ladder; β-strand (E) means the residue participates in a β-sheet; 3₁₀ (G) and π (I) are tighter and wider helices; T/S are turns/bends; '-' is loop.

pLDDT. For AlphaFold models, the B-factor field carries pLDDT — the model's own estimate of local accuracy on a 0–100 scale. Regions with pLDDT<50 should be treated as essentially unmodeled; they often correspond to intrinsically disordered segments.

Nearest PDB structures. Nearest PDB neighbors are the top structural matches found by Foldseek when searching this structure against the entire Protein Data Bank. Each hit reports a TM-score (0 to 1; >0.5 almost always implies the same fold) and an E-value. These are *structural* homologs — they may share no detectable sequence similarity.